Protein AF-A0A7S3KFG8-F1 (afdb_monomer_lite)

Organism: Euplotes crassus (NCBI:txid5936)

Sequence (116 aa):
ATPKATQGKPKKRDTKAEDKNNEESKDQIKEISAAMSNGVMVDHKVPDPGSFEVVSVGGKVLNTHLMLADCIRNNNKFYIIQGLKKGSSFMLWTRWGRVGVDGQTGKTMVSNENAL

Secondary structure (DSSP, 8-state):
-PPPP-PPPP-----------------------PPEETTEEPPTTSSSGGG-EE-EETTEE-EEEEEEEETTTTEEEEEEEEEEEETTEEEEEEEEEETTS--EEEEEEE-GGG--

Radius of gyration: 24.77 Å; chains: 1; bounding box: 70×24×62 Å

Foldseek 3Di:
DDDDDDDDDDDDDDDDDDDDDDPPDPDPPPPLPFDEDPNDTQDPPPVSNNQKYFDDDPNDTQWDKDWDDDVVVRDTKIKIWTWIDHPPWIKIKMAMDHPPDRGDIDMDTDDPVPPD

pLDDT: mean 76.3, std 24.29, range [35.5, 98.38]

InterPro domains:
  IPR008893 WGR domain [PF05406] (64-114)
  IPR008893 WGR domain [PS51977] (51-116)
  IPR036930 WGR domain superfamily [SSF142921] (35-106)
  IPR050800 ADP-ribosyltransferase diphtheria toxin-like [PTHR10459] (8-115)

Structure (mmCIF, N/CA/C/O backbone):
data_AF-A0A7S3KFG8-F1
#
_entry.id   AF-A0A7S3KFG8-F1
#
loop_
_atom_site.group_PDB
_atom_site.id
_atom_site.type_symbol
_atom_site.label_atom_id
_atom_site.label_alt_id
_atom_site.label_comp_id
_atom_site.label_asym_id
_atom_site.label_entity_id
_atom_site.label_seq_id
_atom_site.pdbx_PDB_ins_code
_atom_site.Cartn_x
_atom_site.Cartn_y
_atom_site.Cartn_z
_atom_site.occupancy
_atom_site.B_iso_or_equiv
_atom_site.auth_seq_id
_atom_site.auth_comp_id
_atom_site.auth_asym_id
_atom_site.auth_atom_id
_atom_site.pdbx_PDB_model_num
ATOM 1 N N . ALA A 1 1 ? 44.998 -3.570 -46.312 1.00 42.03 1 ALA A N 1
ATOM 2 C CA . ALA A 1 1 ? 45.700 -4.156 -45.154 1.00 42.03 1 ALA A CA 1
ATOM 3 C C . ALA A 1 1 ? 45.048 -3.636 -43.878 1.00 42.03 1 ALA A C 1
ATOM 5 O O . ALA A 1 1 ? 45.068 -2.440 -43.629 1.00 42.03 1 ALA A O 1
ATOM 6 N N . THR A 1 2 ? 44.379 -4.516 -43.141 1.00 36.78 2 THR A N 1
ATOM 7 C CA . THR A 1 2 ? 43.739 -4.256 -41.842 1.00 36.78 2 THR A CA 1
ATOM 8 C C . THR A 1 2 ? 44.783 -4.185 -40.723 1.00 36.78 2 THR A C 1
ATOM 10 O O . THR A 1 2 ? 45.600 -5.106 -40.638 1.00 36.78 2 THR A O 1
ATOM 13 N N . PRO A 1 3 ? 44.761 -3.184 -39.824 1.00 45.09 3 PRO A N 1
ATOM 14 C CA . PRO A 1 3 ? 45.523 -3.258 -38.588 1.00 45.09 3 PRO A CA 1
ATOM 15 C C . PRO A 1 3 ? 44.800 -4.137 -37.556 1.00 45.09 3 PRO A C 1
ATOM 17 O O . PRO A 1 3 ? 43.595 -4.048 -37.332 1.00 45.09 3 PRO A O 1
ATOM 20 N N . LYS A 1 4 ? 45.591 -5.046 -36.993 1.00 38.84 4 LYS A N 1
ATOM 21 C CA . LYS A 1 4 ? 45.245 -6.184 -36.142 1.00 38.84 4 LYS A CA 1
ATOM 22 C C . LYS A 1 4 ? 44.978 -5.715 -34.705 1.00 38.84 4 LYS A C 1
ATOM 24 O O . LYS A 1 4 ? 45.760 -4.945 -34.156 1.00 38.84 4 LYS A O 1
ATOM 29 N N . ALA A 1 5 ? 43.897 -6.209 -34.107 1.00 39.41 5 ALA A N 1
ATOM 30 C CA . ALA A 1 5 ? 43.569 -6.029 -32.697 1.00 39.41 5 ALA A CA 1
ATOM 31 C C . ALA A 1 5 ? 44.606 -6.723 -31.796 1.00 39.41 5 ALA A C 1
ATOM 33 O O . ALA A 1 5 ? 44.884 -7.911 -31.971 1.00 39.41 5 ALA A O 1
ATOM 34 N N . THR A 1 6 ? 45.141 -6.000 -30.811 1.00 38.03 6 THR A N 1
ATOM 35 C CA . THR A 1 6 ? 46.024 -6.560 -29.778 1.00 38.03 6 THR A CA 1
ATOM 36 C C . THR A 1 6 ? 45.222 -6.752 -28.495 1.00 38.03 6 THR A C 1
ATOM 38 O O . THR A 1 6 ? 44.749 -5.794 -27.887 1.00 38.03 6 THR A O 1
ATOM 41 N N . GLN A 1 7 ? 45.041 -8.013 -28.109 1.00 37.56 7 GLN A N 1
ATOM 42 C CA . GLN A 1 7 ? 44.329 -8.448 -26.910 1.00 37.56 7 GLN A CA 1
ATOM 43 C C . GLN A 1 7 ? 45.162 -8.147 -25.653 1.00 37.56 7 GLN A C 1
ATOM 45 O O . GLN A 1 7 ? 46.277 -8.647 -25.498 1.00 37.56 7 GLN A O 1
ATOM 50 N N . GLY A 1 8 ? 44.619 -7.333 -24.745 1.00 35.50 8 GLY A N 1
ATOM 51 C CA . GLY A 1 8 ? 45.195 -7.073 -23.426 1.00 35.50 8 GLY A CA 1
ATOM 52 C C . GLY A 1 8 ? 44.920 -8.225 -22.455 1.00 35.50 8 GLY A C 1
ATOM 53 O O . GLY A 1 8 ? 43.772 -8.567 -22.187 1.00 35.50 8 GLY A O 1
ATOM 54 N N . LYS A 1 9 ? 45.990 -8.824 -21.929 1.00 37.72 9 LYS A N 1
ATOM 55 C CA . LYS A 1 9 ? 45.996 -9.915 -20.939 1.00 37.72 9 LYS A CA 1
ATOM 56 C C . LYS A 1 9 ? 45.625 -9.372 -19.539 1.00 37.72 9 LYS A C 1
ATOM 58 O O . LYS A 1 9 ? 46.179 -8.341 -19.151 1.00 37.72 9 LYS A O 1
ATOM 63 N N . PRO A 1 10 ? 44.751 -10.028 -18.749 1.00 37.78 10 PRO A N 1
ATOM 64 C CA . PRO A 1 10 ? 44.342 -9.520 -17.439 1.00 37.78 10 PRO A CA 1
ATOM 65 C C . PRO A 1 10 ? 45.459 -9.711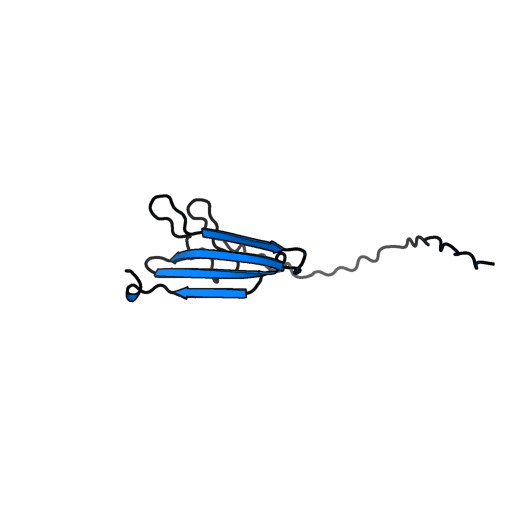 -16.403 1.00 37.78 10 PRO A C 1
ATOM 67 O O . PRO A 1 10 ? 45.980 -10.811 -16.215 1.00 37.78 10 PRO A O 1
ATOM 70 N N . LYS A 1 11 ? 45.840 -8.621 -15.727 1.00 41.09 11 LYS A N 1
ATOM 71 C CA . LYS A 1 11 ? 46.894 -8.597 -14.703 1.00 41.09 11 LYS A CA 1
ATOM 72 C C . LYS A 1 11 ? 46.261 -8.782 -13.320 1.00 41.09 11 LYS A C 1
ATOM 74 O O . LYS A 1 11 ? 45.712 -7.840 -12.752 1.00 41.09 11 LYS A O 1
ATOM 79 N N . LYS A 1 12 ? 46.335 -10.011 -12.805 1.00 38.59 12 LYS A N 1
ATOM 80 C CA . LYS A 1 12 ? 45.990 -10.391 -11.427 1.00 38.59 12 LYS A CA 1
ATOM 81 C C . LYS A 1 12 ? 46.920 -9.641 -10.460 1.00 38.59 12 LYS A C 1
ATOM 83 O O . LYS A 1 12 ? 48.137 -9.690 -10.635 1.00 38.59 12 LYS A O 1
ATOM 88 N N . ARG A 1 13 ? 46.362 -8.913 -9.491 1.00 38.94 13 ARG A N 1
ATOM 89 C CA . ARG A 1 13 ? 47.102 -8.311 -8.372 1.00 38.94 13 ARG A CA 1
ATOM 90 C C . ARG A 1 13 ? 46.503 -8.827 -7.071 1.00 38.94 13 ARG A C 1
ATOM 92 O O . ARG A 1 13 ? 45.426 -8.397 -6.678 1.00 38.94 13 ARG A O 1
ATOM 99 N N . ASP A 1 14 ? 47.227 -9.750 -6.454 1.00 41.72 14 ASP A N 1
ATOM 100 C CA . ASP A 1 14 ? 47.105 -10.097 -5.045 1.00 41.72 14 ASP A CA 1
ATOM 101 C C . ASP A 1 14 ? 47.965 -9.104 -4.250 1.00 41.72 14 ASP A C 1
ATOM 103 O O . ASP A 1 14 ? 49.144 -8.971 -4.564 1.00 41.72 14 ASP A O 1
ATOM 107 N N . THR A 1 15 ? 47.402 -8.432 -3.241 1.00 36.38 15 THR A N 1
ATOM 108 C CA . THR A 1 15 ? 48.078 -8.210 -1.945 1.00 36.38 15 THR A CA 1
ATOM 109 C C . THR A 1 15 ? 47.122 -7.641 -0.899 1.00 36.38 15 THR A C 1
ATOM 111 O O . THR A 1 15 ? 46.681 -6.503 -1.002 1.00 36.38 15 THR A O 1
ATOM 114 N N . LYS A 1 16 ? 46.916 -8.483 0.118 1.00 35.91 16 LYS A N 1
ATOM 115 C CA . LYS A 1 16 ? 47.101 -8.251 1.557 1.00 35.91 16 LYS A CA 1
ATOM 116 C C . LYS A 1 16 ? 46.214 -7.224 2.279 1.00 35.91 16 LYS A C 1
ATOM 118 O O . LYS A 1 16 ? 46.292 -6.022 2.071 1.00 35.91 16 LYS A O 1
ATOM 123 N N . ALA A 1 17 ? 45.461 -7.803 3.212 1.00 38.56 17 ALA A N 1
ATOM 124 C CA . ALA A 1 17 ? 44.686 -7.207 4.283 1.00 38.56 17 ALA A CA 1
ATOM 125 C C . ALA A 1 17 ? 45.445 -6.157 5.111 1.00 38.56 17 ALA A C 1
ATOM 127 O O . ALA A 1 17 ? 46.575 -6.393 5.542 1.00 38.56 17 ALA A O 1
ATOM 128 N N . GLU A 1 18 ? 44.739 -5.071 5.419 1.00 37.34 18 GLU A N 1
ATOM 129 C CA . GLU A 1 18 ? 44.893 -4.301 6.649 1.00 37.34 18 GLU A CA 1
ATOM 130 C C . GLU A 1 18 ? 43.529 -4.288 7.344 1.00 37.34 18 GLU A C 1
ATOM 132 O O . GLU A 1 18 ? 42.592 -3.632 6.892 1.00 37.34 18 GLU A O 1
ATOM 137 N N . ASP A 1 19 ? 43.429 -5.070 8.417 1.00 37.41 19 ASP A N 1
ATOM 138 C CA . ASP A 1 19 ? 42.312 -5.067 9.356 1.00 37.41 19 ASP A CA 1
ATOM 139 C C . ASP A 1 19 ? 42.480 -3.837 10.257 1.00 37.41 19 ASP A C 1
ATOM 141 O O . ASP A 1 19 ? 43.374 -3.782 11.106 1.00 37.41 19 ASP A O 1
ATOM 145 N N . LYS A 1 20 ? 41.663 -2.808 10.030 1.00 40.56 20 LYS A N 1
ATOM 146 C CA . LYS A 1 20 ? 41.510 -1.692 10.964 1.00 40.56 20 LYS A CA 1
ATOM 147 C C . LYS A 1 20 ? 40.112 -1.767 11.543 1.00 40.56 20 LYS A C 1
ATOM 149 O O . LYS A 1 20 ? 39.137 -1.508 10.844 1.00 40.56 20 LYS A O 1
ATOM 154 N N . ASN A 1 21 ? 40.076 -2.125 12.826 1.00 39.47 21 ASN A N 1
ATOM 155 C CA . ASN A 1 21 ? 38.957 -1.960 13.745 1.00 39.47 21 ASN A CA 1
ATOM 156 C C . ASN A 1 21 ? 38.181 -0.682 13.420 1.00 39.47 21 ASN A C 1
ATOM 158 O O . ASN A 1 21 ? 38.653 0.423 13.691 1.00 39.47 21 ASN A O 1
ATOM 162 N N . ASN A 1 22 ? 36.988 -0.858 12.869 1.00 35.88 22 ASN A N 1
ATOM 163 C CA . ASN A 1 22 ? 35.951 0.150 12.894 1.00 35.88 22 ASN A CA 1
ATOM 164 C C . ASN A 1 22 ? 34.817 -0.449 13.724 1.00 35.88 22 ASN A C 1
ATOM 166 O O . ASN A 1 22 ? 34.011 -1.238 13.232 1.00 35.88 22 ASN A O 1
ATOM 170 N N . GLU A 1 23 ? 34.834 -0.148 15.024 1.00 46.44 23 GLU A N 1
ATOM 171 C CA . GLU A 1 23 ? 33.674 -0.306 15.897 1.00 46.44 23 GLU A CA 1
ATOM 172 C C . GLU A 1 23 ? 32.604 0.691 15.434 1.00 46.44 23 GLU A C 1
ATOM 174 O O . GLU A 1 23 ? 32.385 1.742 16.030 1.00 46.44 23 GLU A O 1
ATOM 179 N N . GLU A 1 24 ? 31.946 0.369 14.324 1.00 44.22 24 GLU A N 1
ATOM 180 C CA . GLU A 1 24 ? 30.711 1.021 13.923 1.00 44.22 24 GLU A CA 1
ATOM 181 C C . GLU A 1 24 ? 29.589 0.427 14.768 1.00 44.22 24 GLU A C 1
ATOM 183 O O . GLU A 1 24 ? 29.136 -0.704 14.576 1.00 44.22 24 GLU A O 1
ATOM 188 N N . SER A 1 25 ? 29.229 1.205 15.789 1.00 46.72 25 SER A N 1
ATOM 189 C CA . SER A 1 25 ? 27.893 1.367 16.350 1.00 46.72 25 SER A CA 1
ATOM 190 C C . SER A 1 25 ? 26.873 0.442 15.698 1.00 46.72 25 SER A C 1
ATOM 192 O O . SER A 1 25 ? 26.393 0.715 14.600 1.00 46.72 25 SER A O 1
ATOM 194 N N . LYS A 1 26 ? 26.538 -0.658 16.383 1.00 41.88 26 LYS A N 1
ATOM 195 C CA . LYS A 1 26 ? 25.376 -1.484 16.051 1.00 41.88 26 LYS A CA 1
ATOM 196 C C . LYS A 1 26 ? 24.141 -0.600 16.148 1.00 41.88 26 LYS A C 1
ATOM 198 O O . LYS A 1 26 ? 23.534 -0.481 17.214 1.00 41.88 26 LYS A O 1
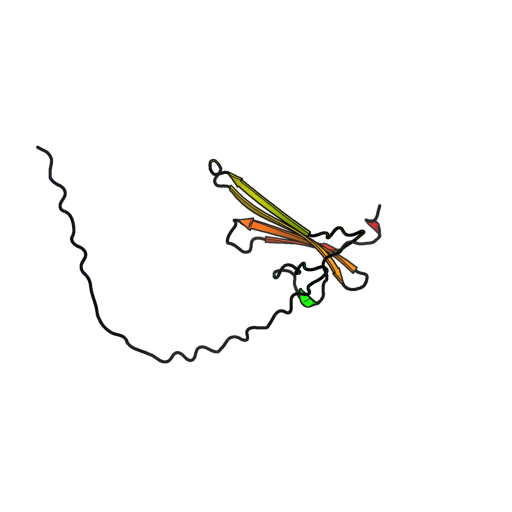ATOM 203 N N . ASP A 1 27 ? 23.823 0.042 15.032 1.00 46.16 27 ASP A N 1
ATOM 204 C CA . ASP A 1 27 ? 22.575 0.731 14.814 1.00 46.16 27 ASP A CA 1
ATOM 205 C C . ASP A 1 27 ? 21.470 -0.226 15.220 1.00 46.16 27 ASP A C 1
ATOM 207 O O . ASP A 1 27 ? 21.385 -1.377 14.782 1.00 46.16 27 ASP A O 1
ATOM 211 N N . GLN A 1 28 ? 20.687 0.257 16.172 1.00 46.50 28 GLN A N 1
ATOM 212 C CA . GLN A 1 28 ? 19.573 -0.435 16.771 1.00 46.50 28 GLN A CA 1
ATOM 213 C C . GLN A 1 28 ? 18.661 -0.892 15.634 1.00 46.50 28 GLN A C 1
ATOM 215 O O . GLN A 1 28 ? 17.931 -0.080 15.060 1.00 46.50 28 GLN A O 1
ATOM 220 N N . ILE A 1 29 ? 18.696 -2.186 15.308 1.00 50.38 29 ILE A N 1
ATOM 221 C CA . ILE A 1 29 ? 17.645 -2.828 14.527 1.00 50.38 29 ILE A CA 1
ATOM 222 C C . ILE A 1 29 ? 16.401 -2.708 15.403 1.00 50.38 29 ILE A C 1
ATOM 224 O O . ILE A 1 29 ? 16.134 -3.552 16.254 1.00 50.38 29 ILE A O 1
ATOM 228 N N . LYS A 1 30 ? 15.682 -1.589 15.272 1.00 45.62 30 LYS A N 1
ATOM 229 C CA . LYS A 1 30 ? 14.337 -1.463 15.808 1.00 45.62 30 LYS A CA 1
ATOM 230 C C . LYS A 1 30 ? 13.541 -2.492 15.042 1.00 45.62 30 LYS A C 1
ATOM 232 O O . LYS A 1 30 ? 13.280 -2.325 13.854 1.00 45.62 30 LYS A O 1
ATOM 237 N N . GLU A 1 31 ? 13.245 -3.584 15.723 1.00 47.56 31 GLU A N 1
ATOM 238 C CA . GLU A 1 31 ? 12.306 -4.589 15.278 1.00 47.56 31 GLU A CA 1
ATOM 239 C C . GLU A 1 31 ? 10.962 -3.867 15.132 1.00 47.56 31 GLU A C 1
ATOM 241 O O . GLU A 1 31 ? 10.221 -3.663 16.092 1.00 47.56 31 GLU A O 1
ATOM 246 N N . ILE A 1 32 ? 10.710 -3.323 13.939 1.00 49.59 32 ILE A N 1
ATOM 247 C CA . ILE A 1 32 ? 9.425 -2.733 13.601 1.00 49.59 32 ILE A CA 1
ATOM 248 C C . ILE A 1 32 ? 8.492 -3.933 13.522 1.00 49.59 32 ILE A C 1
ATOM 250 O O . ILE A 1 32 ? 8.466 -4.638 12.513 1.00 49.59 32 ILE A O 1
ATOM 254 N N . SER A 1 33 ? 7.786 -4.211 14.615 1.00 48.91 33 SER A N 1
ATOM 255 C CA . SER A 1 33 ? 6.759 -5.239 14.665 1.00 48.91 33 SER A CA 1
ATOM 256 C C . SER A 1 33 ? 5.645 -4.827 13.708 1.00 48.91 33 SER A C 1
ATOM 258 O O . SER A 1 33 ? 4.746 -4.060 14.037 1.00 48.91 33 SER A O 1
ATOM 260 N N . ALA A 1 34 ? 5.741 -5.275 12.458 1.00 57.38 34 ALA A N 1
ATOM 261 C CA . ALA A 1 34 ? 4.660 -5.113 11.509 1.00 57.38 34 ALA A CA 1
ATOM 262 C C . ALA A 1 34 ? 3.482 -5.945 12.016 1.00 57.38 34 ALA A C 1
ATOM 264 O O . ALA A 1 34 ? 3.606 -7.149 12.252 1.00 57.38 34 ALA A O 1
ATOM 265 N N . ALA A 1 35 ? 2.339 -5.299 12.201 1.00 62.84 35 ALA A N 1
ATOM 266 C CA . ALA A 1 35 ? 1.128 -6.004 12.558 1.00 62.84 35 ALA A CA 1
ATOM 267 C C . ALA A 1 35 ? 0.718 -6.918 11.394 1.00 62.84 35 ALA A C 1
ATOM 269 O O . ALA A 1 35 ? 0.626 -6.492 10.237 1.00 62.84 35 ALA A O 1
ATOM 270 N N . MET A 1 36 ? 0.500 -8.194 11.711 1.00 62.00 36 MET A N 1
ATOM 271 C CA . MET A 1 36 ? -0.090 -9.160 10.793 1.00 62.00 36 MET A CA 1
ATOM 272 C C . MET A 1 36 ? -1.561 -9.338 11.131 1.00 62.00 36 MET A C 1
ATOM 274 O O . MET A 1 36 ? -1.906 -9.723 12.245 1.00 62.00 36 MET A O 1
ATOM 278 N N . SER A 1 37 ? -2.422 -9.113 10.145 1.00 69.94 37 SER A N 1
ATOM 279 C CA . SER A 1 37 ? -3.840 -9.457 10.223 1.00 69.94 37 SER A CA 1
ATOM 280 C C . SER A 1 37 ? -4.183 -10.363 9.053 1.00 69.94 37 SER A C 1
ATOM 282 O O . SER A 1 37 ? -3.818 -10.077 7.914 1.00 69.94 37 SER A O 1
ATOM 284 N N . ASN A 1 38 ? -4.849 -11.487 9.329 1.00 71.31 38 ASN A N 1
ATOM 285 C CA . ASN A 1 38 ? -5.246 -12.472 8.314 1.00 71.31 38 ASN A CA 1
ATOM 286 C C . ASN A 1 38 ? -4.086 -12.943 7.405 1.00 71.31 38 ASN A C 1
ATOM 288 O O . ASN A 1 38 ? -4.282 -13.185 6.217 1.00 71.31 38 ASN A O 1
ATOM 292 N N . GLY A 1 39 ? -2.867 -13.040 7.952 1.00 82.50 39 GLY A N 1
ATOM 293 C CA . GLY A 1 39 ? -1.666 -13.439 7.205 1.00 82.50 39 GLY A CA 1
ATOM 294 C C . GLY A 1 39 ? -1.088 -12.359 6.281 1.00 82.50 39 GLY A C 1
ATOM 295 O O . GLY A 1 39 ? -0.177 -12.649 5.510 1.00 82.50 39 GLY A O 1
ATOM 296 N N . VAL A 1 40 ? -1.593 -11.123 6.349 1.00 90.31 40 VAL A N 1
ATOM 297 C CA . VAL A 1 40 ? -1.101 -9.983 5.568 1.00 90.31 40 VAL A CA 1
ATOM 298 C C . VAL A 1 40 ? -0.438 -8.966 6.492 1.00 90.31 40 VAL A C 1
ATOM 300 O O . VAL A 1 40 ? -1.018 -8.537 7.491 1.00 90.31 40 VAL A O 1
ATOM 303 N N . MET A 1 41 ? 0.787 -8.578 6.141 1.00 92.81 41 MET A N 1
ATOM 304 C CA . MET A 1 41 ? 1.547 -7.535 6.827 1.00 92.81 41 MET A CA 1
ATOM 305 C C . MET A 1 41 ? 1.148 -6.139 6.341 1.00 92.81 41 MET A C 1
ATOM 307 O O . MET A 1 41 ? 0.931 -5.913 5.145 1.00 92.81 41 MET A O 1
ATOM 311 N N . VAL A 1 42 ? 1.120 -5.186 7.270 1.00 95.62 42 VAL A N 1
ATOM 312 C CA . VAL A 1 42 ? 1.080 -3.756 6.942 1.00 95.62 42 VAL A CA 1
ATOM 313 C C . VAL A 1 42 ? 2.373 -3.360 6.218 1.00 95.62 42 VAL A C 1
ATOM 315 O O . VAL A 1 42 ? 3.461 -3.811 6.578 1.00 95.62 42 VAL A O 1
ATOM 318 N N . ASP A 1 43 ? 2.264 -2.530 5.179 1.00 96.19 43 ASP A N 1
ATOM 319 C CA . ASP A 1 43 ? 3.418 -2.039 4.428 1.00 96.19 43 ASP A CA 1
ATOM 320 C C . ASP A 1 43 ? 4.394 -1.291 5.351 1.00 96.19 43 ASP A C 1
ATOM 322 O O . ASP A 1 43 ? 4.023 -0.381 6.089 1.00 96.19 43 ASP A O 1
ATOM 326 N N . HIS A 1 44 ? 5.671 -1.666 5.292 1.00 95.31 44 HIS A N 1
ATOM 327 C CA . HIS A 1 44 ? 6.713 -1.153 6.184 1.00 95.31 44 HIS A CA 1
ATOM 328 C C . HIS A 1 44 ? 6.979 0.360 6.064 1.00 95.31 44 HIS A C 1
ATOM 330 O O . HIS A 1 44 ? 7.652 0.924 6.925 1.00 95.31 44 HIS A O 1
ATOM 336 N N . LYS A 1 45 ? 6.498 1.031 5.005 1.00 96.75 45 LYS A N 1
ATOM 337 C CA . LYS A 1 45 ? 6.587 2.494 4.863 1.00 96.75 45 LYS A CA 1
ATOM 338 C C . LYS A 1 45 ? 5.425 3.231 5.526 1.00 96.75 45 LYS A C 1
ATOM 340 O O . LYS A 1 45 ? 5.450 4.462 5.572 1.00 96.75 45 LYS A O 1
ATOM 345 N N . VAL A 1 46 ? 4.424 2.517 6.040 1.00 95.75 46 VAL A N 1
ATOM 346 C CA . VAL A 1 46 ? 3.381 3.104 6.884 1.00 95.75 46 VAL A CA 1
ATOM 347 C C . VAL A 1 46 ? 4.031 3.578 8.188 1.00 95.75 46 VAL A C 1
ATOM 349 O O . VAL A 1 46 ? 4.753 2.807 8.817 1.00 95.75 46 VAL A O 1
ATOM 352 N N . PRO A 1 47 ? 3.805 4.829 8.624 1.00 94.50 47 PRO A N 1
ATOM 353 C CA . PRO A 1 47 ? 4.283 5.285 9.923 1.00 94.50 47 PRO A CA 1
ATOM 354 C C . PRO A 1 47 ? 3.638 4.480 11.052 1.00 94.50 47 PRO A C 1
ATOM 356 O O . PRO A 1 47 ? 2.414 4.373 11.092 1.00 94.50 47 PRO A O 1
ATOM 359 N N . ASP A 1 48 ? 4.456 3.970 11.975 1.00 93.06 48 ASP A N 1
ATOM 360 C CA . ASP A 1 48 ? 3.998 3.133 13.094 1.00 93.06 48 ASP A CA 1
ATOM 361 C C . ASP A 1 48 ? 3.117 1.945 12.628 1.00 93.06 48 ASP A C 1
ATOM 363 O O . ASP A 1 48 ? 1.945 1.834 13.011 1.00 93.06 48 ASP A O 1
ATOM 367 N N . PRO A 1 49 ? 3.653 1.059 11.759 1.00 92.94 49 PRO A N 1
ATOM 368 C CA . PRO A 1 49 ? 2.864 0.031 11.075 1.00 92.94 49 PRO A CA 1
ATOM 369 C C . PRO A 1 49 ? 2.319 -1.037 12.033 1.00 92.94 49 PRO A C 1
ATOM 371 O O . PRO A 1 49 ? 1.328 -1.688 11.716 1.00 92.94 49 PRO A O 1
ATOM 374 N N . GLY A 1 50 ? 2.926 -1.196 13.214 1.00 92.44 50 GLY A N 1
ATOM 375 C CA . GLY A 1 50 ? 2.451 -2.095 14.270 1.00 92.44 50 GLY A CA 1
ATOM 376 C C . GLY A 1 50 ? 1.142 -1.653 14.925 1.00 92.44 50 GLY A C 1
ATOM 377 O O . GLY A 1 50 ? 0.491 -2.451 15.591 1.00 92.44 50 GLY A O 1
ATOM 378 N N . SER A 1 51 ? 0.727 -0.399 14.722 1.00 93.19 51 SER A N 1
ATOM 379 C CA . SER A 1 51 ? -0.523 0.132 15.272 1.00 93.19 51 SER A CA 1
ATOM 380 C C . SER A 1 51 ?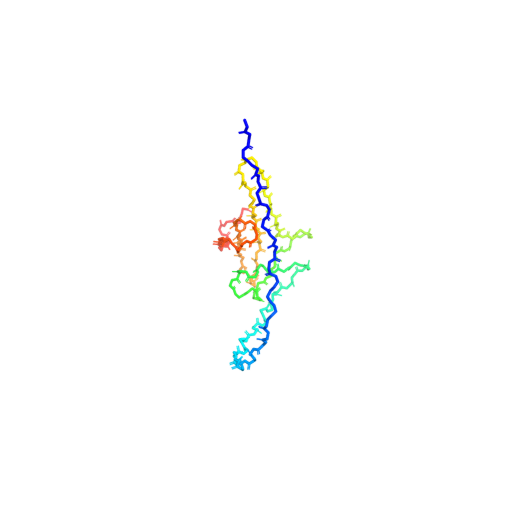 -1.737 -0.017 14.350 1.00 93.19 51 SER A C 1
ATOM 382 O O . SER A 1 51 ? -2.834 0.413 14.715 1.00 93.19 51 SER A O 1
ATOM 384 N N . PHE A 1 52 ? -1.547 -0.595 13.163 1.00 94.31 52 PHE A N 1
ATOM 385 C CA . PHE A 1 52 ? -2.587 -0.783 12.157 1.00 94.31 52 PHE A CA 1
ATOM 386 C C . PHE A 1 52 ? -2.812 -2.257 11.867 1.00 94.31 52 PHE A C 1
ATOM 388 O O . PHE A 1 52 ? -1.947 -3.090 12.066 1.00 94.31 52 PHE A O 1
ATOM 395 N N . GLU A 1 53 ? -3.962 -2.578 11.308 1.00 94.38 53 GLU A N 1
ATOM 396 C CA . GLU A 1 53 ? -4.279 -3.901 10.789 1.00 94.38 53 GLU A CA 1
ATOM 397 C C . GLU A 1 53 ? -4.901 -3.751 9.401 1.00 94.38 53 GLU A C 1
ATOM 399 O O . GLU A 1 53 ? -5.629 -2.791 9.129 1.00 94.38 53 GLU A O 1
ATOM 404 N N . VAL A 1 54 ? -4.599 -4.683 8.495 1.00 94.88 54 VAL A N 1
ATOM 405 C CA . VAL A 1 54 ? -5.201 -4.687 7.158 1.00 94.88 54 VAL A CA 1
ATOM 406 C C . VAL A 1 54 ? -6.673 -5.078 7.274 1.00 94.88 54 VAL A C 1
ATOM 408 O O . VAL A 1 54 ? -7.016 -6.098 7.874 1.00 94.88 54 VAL A O 1
ATOM 411 N N . VAL A 1 55 ? -7.553 -4.266 6.690 1.00 93.69 55 VAL A N 1
ATOM 412 C CA . VAL A 1 55 ? -9.003 -4.470 6.735 1.00 93.69 55 VAL A CA 1
ATOM 413 C C . VAL A 1 55 ? -9.368 -5.769 6.018 1.00 93.69 55 VAL A C 1
ATOM 415 O O . VAL A 1 55 ? -8.945 -6.012 4.888 1.00 93.69 55 VAL A O 1
ATOM 418 N N . SER A 1 56 ? -10.209 -6.577 6.661 1.00 92.00 56 SER A N 1
ATOM 419 C CA . SER A 1 56 ? -10.804 -7.780 6.083 1.00 92.00 56 SER A CA 1
ATOM 420 C C . SER A 1 56 ? -12.308 -7.783 6.333 1.00 92.00 56 SER A C 1
ATOM 422 O O . SER A 1 56 ? -12.747 -7.623 7.472 1.00 92.00 56 SER A O 1
ATOM 424 N N . VAL A 1 57 ? -13.103 -7.934 5.272 1.00 87.62 57 VAL A N 1
ATOM 425 C CA . VAL A 1 57 ? -14.573 -7.960 5.337 1.00 87.62 57 VAL A CA 1
ATOM 426 C C . VAL A 1 57 ? -15.082 -9.129 4.503 1.00 87.62 57 VAL A C 1
ATOM 428 O O . VAL A 1 57 ? -14.763 -9.242 3.321 1.00 87.62 57 VAL A O 1
ATOM 431 N N . GLY A 1 58 ? -15.869 -10.021 5.112 1.00 87.25 58 GLY A N 1
ATOM 432 C CA . GLY A 1 58 ? -16.470 -11.160 4.405 1.00 87.25 58 GLY A CA 1
ATOM 433 C C . GLY A 1 58 ? -15.443 -12.088 3.742 1.00 87.25 58 GLY A C 1
ATOM 434 O O . GLY A 1 58 ? -15.655 -12.535 2.619 1.00 87.25 58 GLY A O 1
ATOM 435 N N . GLY A 1 59 ? -14.295 -12.310 4.393 1.00 85.38 59 GLY A N 1
ATOM 436 C CA . GLY A 1 59 ? -13.197 -13.126 3.859 1.00 85.38 59 GLY A CA 1
ATOM 437 C C . GLY A 1 59 ? -12.361 -12.447 2.768 1.00 85.38 59 GLY A C 1
ATOM 438 O O . GLY A 1 59 ? -11.437 -13.062 2.242 1.00 85.38 59 GLY A O 1
ATOM 439 N N . LYS A 1 60 ? -12.651 -11.185 2.424 1.00 88.44 60 LYS A N 1
ATOM 440 C CA . LYS A 1 60 ? -11.867 -10.394 1.470 1.00 88.44 60 LYS A CA 1
ATOM 441 C C . LYS A 1 60 ? -10.958 -9.430 2.219 1.00 88.44 60 LYS A C 1
ATOM 443 O O . LYS A 1 60 ? -11.440 -8.554 2.933 1.00 88.44 60 LYS A O 1
ATOM 448 N N . VAL A 1 61 ? -9.653 -9.568 2.009 1.00 93.69 61 VAL A N 1
ATOM 449 C CA . VAL A 1 61 ? -8.637 -8.668 2.565 1.00 93.69 61 VAL A CA 1
ATOM 450 C C . VAL A 1 61 ? -8.406 -7.505 1.600 1.00 93.69 61 VAL A C 1
ATOM 452 O O . VAL A 1 61 ? -8.153 -7.724 0.415 1.00 93.69 61 VAL A O 1
ATOM 455 N N . LEU A 1 62 ? -8.477 -6.265 2.089 1.00 93.94 62 LEU A N 1
ATOM 456 C CA . LEU A 1 62 ? -8.228 -5.058 1.296 1.00 93.94 62 LEU A CA 1
ATOM 457 C C . LEU A 1 62 ? -6.722 -4.805 1.173 1.00 93.94 62 LEU A C 1
ATOM 459 O O . LEU A 1 62 ? -6.170 -3.878 1.761 1.00 93.94 62 LEU A O 1
ATOM 463 N N . ASN A 1 63 ? -6.055 -5.650 0.398 1.00 95.31 63 ASN A N 1
ATOM 464 C CA . ASN A 1 63 ? -4.638 -5.542 0.085 1.00 95.31 63 ASN A CA 1
ATOM 465 C C . ASN A 1 63 ? -4.406 -5.985 -1.357 1.00 95.31 63 ASN A C 1
ATOM 467 O O . ASN A 1 63 ? -4.843 -7.065 -1.751 1.00 95.31 63 ASN A O 1
ATOM 471 N N . THR A 1 64 ? -3.704 -5.175 -2.142 1.00 96.00 64 THR A N 1
ATOM 472 C CA . THR A 1 64 ? -3.297 -5.558 -3.494 1.00 96.00 64 THR A CA 1
ATOM 473 C C . THR A 1 64 ? -1.934 -4.986 -3.855 1.00 96.00 64 THR A C 1
ATOM 475 O O . THR A 1 64 ? -1.567 -3.883 -3.444 1.00 96.00 64 THR A O 1
ATOM 478 N N . HIS A 1 65 ? -1.190 -5.757 -4.643 1.00 95.94 65 HIS A N 1
ATOM 479 C CA . HIS A 1 65 ? 0.082 -5.368 -5.230 1.00 95.94 65 HIS A CA 1
ATOM 480 C C . HIS A 1 65 ? -0.043 -5.502 -6.747 1.00 95.94 65 HIS A C 1
ATOM 482 O O . HIS A 1 65 ? -0.214 -6.594 -7.284 1.00 95.94 65 HIS A O 1
ATOM 488 N N . LEU A 1 66 ? 0.014 -4.366 -7.429 1.00 97.12 66 LEU A N 1
ATOM 489 C CA . LEU A 1 66 ? -0.080 -4.236 -8.872 1.00 97.12 66 LEU A CA 1
ATOM 490 C C . LEU A 1 66 ? 1.300 -3.943 -9.458 1.00 97.12 66 LEU A C 1
ATOM 492 O O . LEU A 1 66 ? 2.133 -3.275 -8.844 1.00 97.12 66 LEU A O 1
ATOM 496 N N . MET A 1 67 ? 1.518 -4.413 -10.678 1.00 94.75 67 MET A N 1
ATOM 497 C CA . MET A 1 67 ? 2.783 -4.297 -11.391 1.00 94.75 67 MET A CA 1
ATOM 498 C C . MET A 1 67 ? 2.515 -4.021 -12.867 1.00 94.75 67 MET A C 1
ATOM 500 O O . MET A 1 67 ? 1.626 -4.624 -13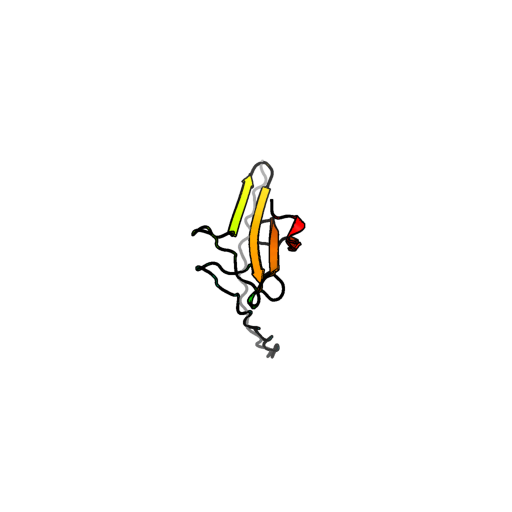.465 1.00 94.75 67 MET A O 1
ATOM 504 N N . LEU A 1 68 ? 3.314 -3.138 -13.461 1.00 94.69 68 LEU A N 1
ATOM 505 C CA . LEU A 1 68 ? 3.324 -2.867 -14.892 1.00 94.69 68 LEU A CA 1
ATOM 506 C C . LEU A 1 68 ? 4.753 -2.980 -15.427 1.00 94.69 68 LEU A C 1
ATOM 508 O O . LEU A 1 68 ? 5.613 -2.162 -15.088 1.00 94.69 68 LEU A O 1
ATOM 512 N N . ALA A 1 69 ? 4.973 -3.958 -16.306 1.00 95.62 69 ALA A N 1
ATOM 513 C CA . ALA A 1 69 ? 6.224 -4.162 -17.025 1.00 95.62 69 ALA A CA 1
ATOM 514 C C . ALA A 1 69 ? 6.003 -4.008 -18.538 1.00 95.62 69 ALA A C 1
ATOM 516 O O . ALA A 1 69 ? 5.179 -4.699 -19.128 1.00 95.62 69 ALA A O 1
ATOM 517 N N . ASP A 1 70 ? 6.743 -3.096 -19.161 1.00 95.81 70 ASP A N 1
ATOM 518 C CA . ASP A 1 70 ? 6.750 -2.848 -20.602 1.00 95.81 70 ASP A CA 1
ATOM 519 C C . ASP A 1 70 ? 8.169 -2.446 -21.019 1.00 95.81 70 ASP A C 1
ATOM 521 O O . ASP A 1 70 ? 8.672 -1.382 -20.644 1.00 95.81 70 ASP A O 1
ATOM 525 N N . CYS A 1 71 ? 8.823 -3.322 -21.783 1.00 94.75 71 CYS A N 1
ATOM 526 C CA . CYS A 1 71 ? 10.213 -3.157 -22.192 1.00 94.75 71 CYS A CA 1
ATOM 527 C C . CYS A 1 71 ? 10.409 -2.056 -23.241 1.00 94.75 71 CYS A C 1
ATOM 529 O O . CYS A 1 71 ? 11.435 -1.381 -23.208 1.00 94.75 71 CYS A O 1
ATOM 531 N N . ILE A 1 72 ? 9.429 -1.821 -24.122 1.00 97.06 72 ILE A N 1
ATOM 532 C CA . ILE A 1 72 ? 9.525 -0.821 -25.196 1.00 97.06 72 ILE A CA 1
ATOM 533 C C . ILE A 1 72 ? 9.566 0.579 -24.586 1.00 97.06 72 ILE A C 1
ATOM 535 O O . ILE A 1 72 ? 10.373 1.418 -24.976 1.00 97.06 72 ILE A O 1
ATOM 539 N N . ARG A 1 73 ? 8.714 0.825 -23.585 1.00 95.56 73 ARG A N 1
ATOM 540 C CA . ARG A 1 73 ? 8.644 2.118 -22.885 1.00 95.56 73 ARG A CA 1
ATOM 541 C C . ARG A 1 73 ? 9.547 2.196 -21.650 1.00 95.56 73 ARG A C 1
ATOM 543 O O . ARG A 1 73 ? 9.475 3.183 -20.919 1.00 95.56 73 ARG A O 1
ATOM 550 N N . ASN A 1 74 ? 10.365 1.169 -21.394 1.00 92.00 74 ASN A N 1
ATOM 551 C CA . ASN A 1 74 ? 11.178 1.023 -20.180 1.00 92.00 74 ASN A CA 1
ATOM 552 C C . ASN A 1 74 ? 10.372 1.295 -18.890 1.00 92.00 74 ASN A C 1
ATOM 554 O O . ASN A 1 74 ? 10.814 1.979 -17.956 1.00 92.00 74 ASN A O 1
ATOM 558 N N . ASN A 1 75 ? 9.138 0.794 -18.862 1.00 94.06 75 ASN A N 1
ATOM 559 C CA . ASN A 1 75 ? 8.290 0.853 -17.688 1.00 94.06 75 ASN A CA 1
ATOM 560 C C . ASN A 1 75 ? 8.477 -0.428 -16.893 1.00 94.06 75 ASN A C 1
ATOM 562 O O . ASN A 1 75 ? 8.253 -1.529 -17.380 1.00 94.06 75 ASN A O 1
ATOM 566 N N . ASN A 1 76 ? 8.859 -0.252 -15.642 1.00 96.31 76 ASN A N 1
ATOM 567 C CA . ASN A 1 76 ? 8.876 -1.304 -14.649 1.00 96.31 76 ASN A CA 1
ATOM 568 C C . ASN A 1 76 ? 8.432 -0.656 -13.338 1.00 96.31 76 ASN A C 1
ATOM 570 O O . ASN A 1 76 ? 9.240 -0.040 -12.635 1.00 96.31 76 ASN A O 1
ATOM 574 N N . LYS A 1 77 ? 7.119 -0.637 -13.107 1.00 96.88 77 LYS A N 1
ATOM 575 C CA . LYS A 1 77 ? 6.490 0.144 -12.040 1.00 96.88 77 LYS A CA 1
ATOM 576 C C . LYS A 1 77 ? 5.603 -0.738 -11.179 1.00 96.88 77 LYS A C 1
ATOM 578 O O . LYS A 1 77 ? 4.885 -1.574 -11.714 1.00 96.88 77 LYS A O 1
ATOM 583 N N . PHE A 1 78 ? 5.597 -0.481 -9.878 1.00 97.88 78 PHE A N 1
ATOM 584 C CA . PHE A 1 78 ? 4.679 -1.119 -8.940 1.00 97.88 78 PHE A CA 1
ATOM 585 C C . PHE A 1 78 ? 3.661 -0.121 -8.387 1.00 97.88 78 PHE A C 1
ATOM 587 O O . PHE A 1 78 ? 3.886 1.095 -8.403 1.00 97.88 78 PHE A O 1
ATOM 594 N N . TYR A 1 79 ? 2.567 -0.660 -7.859 1.00 97.88 79 TYR A N 1
ATOM 595 C CA . TYR A 1 79 ? 1.574 0.066 -7.081 1.00 97.88 79 TYR A CA 1
ATOM 596 C C . TYR A 1 79 ? 1.008 -0.851 -5.988 1.00 97.88 79 TYR A C 1
ATOM 598 O O . TYR A 1 79 ? 0.451 -1.902 -6.280 1.00 97.88 79 TYR A O 1
ATOM 606 N N . ILE A 1 80 ? 1.147 -0.467 -4.727 1.00 97.69 80 ILE A N 1
ATOM 607 C CA . ILE A 1 80 ? 0.613 -1.161 -3.552 1.00 97.69 80 ILE A CA 1
ATOM 608 C C . ILE A 1 80 ? -0.571 -0.356 -3.034 1.00 97.69 80 ILE A C 1
ATOM 610 O O . ILE A 1 80 ? -0.486 0.869 -2.946 1.00 97.69 80 ILE A O 1
ATOM 614 N N . ILE A 1 81 ? -1.656 -1.043 -2.682 1.00 97.81 81 ILE A N 1
ATOM 615 C CA . ILE A 1 81 ? -2.860 -0.449 -2.092 1.00 97.81 81 ILE A CA 1
ATOM 616 C C . ILE A 1 81 ? -3.269 -1.292 -0.892 1.00 97.81 81 ILE A C 1
ATOM 618 O O . ILE A 1 81 ? -3.462 -2.501 -1.029 1.00 97.81 81 ILE A O 1
ATOM 622 N N . GLN A 1 82 ? -3.426 -0.658 0.269 1.00 97.12 82 GLN A N 1
ATOM 623 C CA . GLN A 1 82 ? -3.898 -1.305 1.491 1.00 97.12 82 GLN A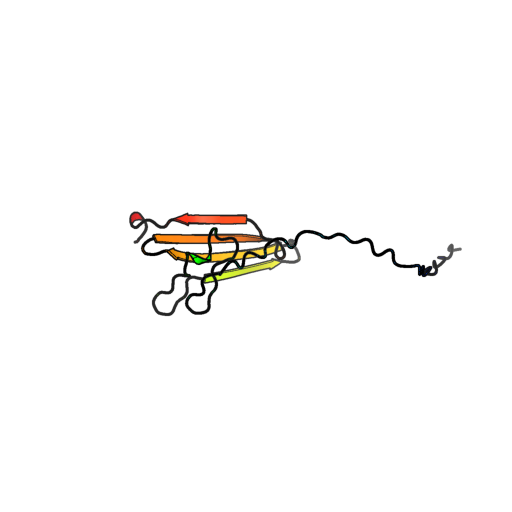 CA 1
ATOM 624 C C . GLN A 1 82 ? -5.010 -0.483 2.140 1.00 97.12 82 GLN A C 1
ATOM 626 O O . GLN A 1 82 ? -4.866 0.720 2.347 1.00 97.12 82 GLN A O 1
ATOM 631 N N . GLY A 1 83 ? -6.110 -1.140 2.495 1.00 96.19 83 GLY A N 1
ATOM 632 C CA . GLY A 1 83 ? -7.069 -0.613 3.458 1.00 96.19 83 GLY A CA 1
ATOM 633 C C . GLY A 1 83 ? -6.585 -0.951 4.860 1.00 96.19 83 GLY A C 1
ATOM 634 O O . GLY A 1 83 ? -6.441 -2.126 5.189 1.00 96.19 83 GLY A O 1
ATOM 635 N N . LEU A 1 84 ? -6.324 0.063 5.678 1.00 95.69 84 LEU A N 1
ATOM 636 C CA . LEU A 1 84 ? -5.795 -0.076 7.031 1.00 95.69 84 LEU A CA 1
ATOM 637 C C . LEU A 1 84 ? -6.815 0.409 8.059 1.00 95.69 84 LEU A C 1
ATOM 639 O O . LEU A 1 84 ? -7.559 1.361 7.818 1.00 95.69 84 LEU A O 1
ATOM 643 N N . LYS A 1 85 ? -6.828 -0.233 9.223 1.00 93.06 85 LYS A N 1
ATOM 644 C CA . LYS A 1 85 ? -7.675 0.106 10.367 1.00 93.06 85 LYS A CA 1
ATOM 645 C C . LYS A 1 85 ? -6.825 0.257 11.623 1.00 93.06 85 LYS A C 1
ATOM 647 O O . LYS A 1 85 ? -5.869 -0.485 11.814 1.00 93.06 85 LYS A O 1
ATOM 652 N N . LYS A 1 86 ? -7.195 1.208 12.477 1.00 92.62 86 LYS A N 1
ATOM 653 C CA . LYS A 1 86 ? -6.656 1.399 13.829 1.00 92.62 86 LYS A CA 1
ATOM 654 C C . LYS A 1 86 ? -7.812 1.722 14.768 1.00 92.62 86 LYS A C 1
ATOM 656 O O . LYS A 1 86 ? -8.346 2.831 14.740 1.00 92.62 86 LYS A O 1
ATOM 661 N N . GLY A 1 87 ? -8.237 0.745 15.570 1.00 89.88 87 GLY A N 1
ATOM 662 C CA . GLY A 1 87 ? -9.441 0.885 16.397 1.00 89.88 87 GLY A CA 1
ATOM 663 C C . GLY A 1 87 ? -10.679 1.135 15.529 1.00 89.88 87 GLY A C 1
ATOM 664 O O . GLY A 1 87 ? -11.024 0.294 14.710 1.00 89.88 87 GLY A O 1
ATOM 665 N N . SER A 1 88 ? -11.329 2.290 15.671 1.00 88.94 88 SER A N 1
ATOM 666 C CA . SER A 1 88 ? -12.500 2.673 14.855 1.00 88.94 88 SER A CA 1
ATOM 667 C C . SER A 1 88 ? -12.157 3.526 13.628 1.00 88.94 88 SER A C 1
ATOM 669 O O . SER A 1 88 ? -13.054 3.898 12.876 1.00 88.94 88 SER A O 1
ATOM 671 N N . SER A 1 89 ? -10.879 3.852 13.425 1.00 90.94 89 SER A N 1
ATOM 672 C CA . SER A 1 89 ? -10.424 4.709 12.330 1.00 90.94 89 SER A CA 1
ATOM 673 C C . SER A 1 89 ? -9.929 3.882 11.152 1.00 90.94 89 SER A C 1
ATOM 675 O O . SER A 1 89 ? -9.241 2.876 11.340 1.00 90.94 89 SER A O 1
ATOM 677 N N . PHE A 1 90 ? -10.213 4.353 9.940 1.00 93.19 90 PHE A N 1
ATOM 678 C CA . PHE A 1 90 ? -9.797 3.717 8.694 1.00 93.19 90 PHE A CA 1
ATOM 679 C C . PHE A 1 90 ? -8.924 4.656 7.861 1.00 93.19 90 PHE A C 1
ATOM 681 O O . PHE A 1 90 ? -9.084 5.878 7.884 1.00 93.19 90 PHE A O 1
ATOM 688 N N . MET A 1 91 ? -7.989 4.079 7.115 1.00 94.69 91 MET A N 1
ATOM 689 C CA . MET A 1 91 ? -7.067 4.798 6.246 1.00 94.69 91 MET A CA 1
ATOM 690 C C . MET A 1 91 ? -6.818 3.988 4.976 1.00 94.69 91 MET A C 1
ATOM 692 O O . MET A 1 91 ? -6.532 2.795 5.038 1.00 94.69 91 MET A O 1
ATOM 696 N N . LEU A 1 92 ? -6.871 4.647 3.823 1.00 96.44 92 LEU A N 1
ATOM 697 C CA . LEU A 1 92 ? -6.352 4.106 2.576 1.00 96.44 92 LEU A CA 1
ATOM 698 C C . LEU A 1 92 ? -4.864 4.436 2.477 1.00 96.44 92 LEU A C 1
ATOM 700 O O . LEU A 1 92 ? -4.478 5.604 2.547 1.00 96.44 92 LEU A O 1
ATOM 704 N N . TRP A 1 93 ? -4.038 3.413 2.302 1.00 97.75 93 TRP A N 1
ATOM 705 C CA . TRP A 1 93 ? -2.610 3.529 2.048 1.00 97.75 93 TRP A CA 1
ATOM 706 C C . TRP A 1 93 ? -2.293 3.142 0.610 1.00 97.75 93 TRP A C 1
ATOM 708 O O . TRP A 1 93 ? -2.793 2.143 0.093 1.00 97.75 93 TRP A O 1
ATOM 718 N N . THR A 1 94 ? -1.426 3.922 -0.024 1.00 98.25 94 THR A N 1
ATOM 719 C CA . THR A 1 94 ? -0.930 3.671 -1.375 1.00 98.25 94 THR A CA 1
ATOM 720 C C . THR A 1 94 ? 0.577 3.897 -1.435 1.00 98.25 94 THR A C 1
ATOM 722 O O . THR A 1 94 ? 1.101 4.811 -0.796 1.00 98.25 94 THR A O 1
ATOM 725 N N . ARG A 1 95 ? 1.292 3.070 -2.203 1.00 98.31 95 ARG A N 1
ATOM 726 C CA . ARG A 1 95 ? 2.730 3.233 -2.468 1.00 98.31 95 ARG A CA 1
ATOM 727 C C . ARG A 1 95 ? 3.044 2.866 -3.910 1.00 98.31 95 ARG A C 1
ATOM 729 O O . ARG A 1 95 ? 2.608 1.821 -4.373 1.00 98.31 95 ARG A O 1
ATOM 736 N N . TRP A 1 96 ? 3.792 3.693 -4.630 1.00 98.38 96 TRP A N 1
ATOM 737 C CA . TRP A 1 96 ? 4.064 3.480 -6.054 1.00 98.38 96 TRP A CA 1
ATOM 738 C C . TRP A 1 96 ? 5.460 3.934 -6.452 1.00 98.38 96 TRP A C 1
ATOM 740 O O . TRP A 1 96 ? 6.018 4.866 -5.880 1.00 98.38 96 TRP A O 1
ATOM 750 N N . GLY A 1 97 ? 6.036 3.320 -7.480 1.00 97.88 97 GLY A N 1
ATOM 751 C CA . GLY A 1 97 ? 7.376 3.697 -7.919 1.00 97.88 97 GLY A CA 1
ATOM 752 C C . GLY A 1 97 ? 7.965 2.779 -8.974 1.00 97.88 97 GLY A C 1
ATOM 753 O O . GLY A 1 97 ? 7.271 1.945 -9.551 1.00 97.88 97 GLY A O 1
ATOM 754 N N . ARG A 1 98 ? 9.265 2.953 -9.236 1.00 97.06 98 ARG A N 1
ATOM 755 C CA . ARG A 1 98 ? 10.061 1.979 -9.993 1.00 97.06 98 ARG A CA 1
ATOM 756 C C . ARG A 1 98 ? 10.285 0.733 -9.134 1.00 97.06 98 ARG A C 1
ATOM 758 O O . ARG A 1 98 ? 10.492 0.846 -7.932 1.00 97.06 98 ARG A O 1
ATOM 765 N N . VAL A 1 99 ? 10.245 -0.451 -9.734 1.00 95.25 99 VAL A N 1
ATOM 766 C CA . VAL A 1 99 ? 10.556 -1.686 -8.997 1.00 95.25 99 VAL A CA 1
ATOM 767 C C . VAL A 1 99 ? 12.018 -1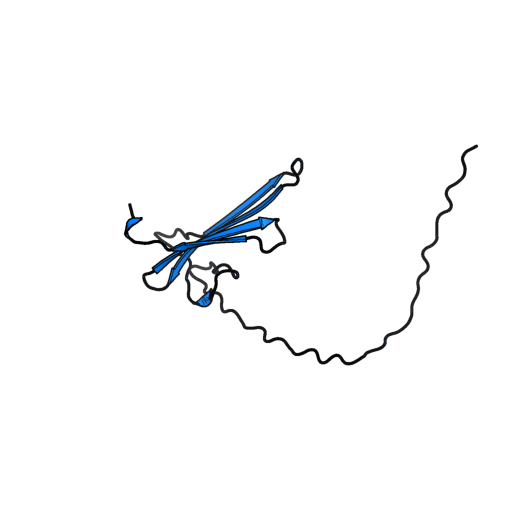.708 -8.571 1.00 95.25 99 VAL A C 1
ATOM 769 O O . VAL A 1 99 ? 12.891 -1.277 -9.320 1.00 95.25 99 VAL A O 1
ATOM 772 N N . GLY A 1 100 ? 12.267 -2.200 -7.356 1.00 94.25 100 GLY A N 1
ATOM 773 C CA . GLY A 1 100 ? 13.593 -2.221 -6.734 1.00 94.25 100 GLY A CA 1
ATOM 774 C C . GLY A 1 100 ? 13.934 -0.963 -5.931 1.00 94.25 100 GLY A C 1
ATOM 775 O O . GLY A 1 100 ? 14.991 -0.924 -5.314 1.00 94.25 100 GLY A O 1
ATOM 776 N N . VAL A 1 101 ? 13.052 0.042 -5.900 1.00 95.31 101 VAL A N 1
ATOM 777 C CA . VAL A 1 101 ? 13.172 1.209 -5.011 1.00 95.31 101 VAL A CA 1
ATOM 778 C C . VAL A 1 101 ? 11.919 1.377 -4.155 1.00 95.31 101 VAL A C 1
ATOM 780 O O . VAL A 1 101 ? 10.861 0.826 -4.458 1.00 95.31 101 VAL A O 1
ATOM 783 N N . ASP A 1 102 ? 12.025 2.178 -3.097 1.00 96.38 102 ASP A N 1
ATOM 784 C CA . ASP A 1 102 ? 10.938 2.392 -2.134 1.00 96.38 102 ASP A CA 1
ATOM 785 C C . ASP A 1 102 ? 9.695 3.064 -2.727 1.00 96.38 102 ASP A C 1
ATOM 787 O O . ASP A 1 102 ? 8.572 2.757 -2.315 1.00 96.38 102 ASP A O 1
ATOM 791 N N . GLY A 1 103 ? 9.891 3.954 -3.702 1.00 96.94 103 GLY A N 1
ATOM 792 C CA . GLY A 1 103 ? 8.822 4.722 -4.332 1.00 96.94 103 GLY A CA 1
ATOM 793 C C . GLY A 1 103 ? 8.314 5.897 -3.489 1.00 96.94 103 GLY A C 1
ATOM 794 O O . GLY A 1 103 ? 8.978 6.371 -2.572 1.00 96.94 103 GLY A O 1
ATOM 795 N N . GLN A 1 104 ? 7.135 6.391 -3.854 1.00 98.19 104 GLN A N 1
ATOM 796 C CA . GLN A 1 104 ? 6.387 7.450 -3.180 1.00 98.19 104 GLN A CA 1
ATOM 797 C C . GLN A 1 104 ? 5.166 6.852 -2.488 1.00 98.19 104 GLN A C 1
ATOM 799 O O . GLN A 1 104 ? 4.669 5.805 -2.902 1.00 98.19 104 GLN A O 1
ATOM 804 N N . THR A 1 105 ? 4.675 7.523 -1.451 1.00 98.38 105 THR A N 1
ATOM 805 C CA . THR A 1 105 ? 3.528 7.076 -0.659 1.00 98.38 105 THR A CA 1
ATOM 806 C C . THR A 1 105 ? 2.404 8.106 -0.678 1.00 98.38 105 THR A C 1
ATOM 808 O O . THR A 1 105 ? 2.632 9.305 -0.832 1.00 98.38 105 THR A O 1
ATOM 811 N N . GLY A 1 106 ? 1.177 7.628 -0.503 1.00 97.62 106 GLY A N 1
ATOM 812 C CA . GLY A 1 106 ? -0.026 8.434 -0.350 1.00 97.62 106 GLY A CA 1
ATOM 813 C C . GLY A 1 106 ? -0.926 7.818 0.712 1.00 97.62 106 GLY A C 1
ATOM 814 O O . GLY A 1 106 ? -1.063 6.595 0.785 1.00 97.62 106 GLY A O 1
ATOM 815 N N . LYS A 1 107 ? -1.538 8.660 1.546 1.00 96.19 107 LYS A N 1
ATOM 816 C CA . LYS A 1 107 ? -2.476 8.222 2.582 1.00 96.19 107 LYS A CA 1
ATOM 817 C C . LYS A 1 107 ? -3.699 9.122 2.637 1.00 96.19 107 LYS A C 1
ATOM 819 O O . LYS A 1 107 ? -3.568 10.343 2.573 1.00 96.19 107 LYS A O 1
ATOM 824 N N . THR A 1 108 ? -4.862 8.515 2.819 1.00 95.50 108 THR A N 1
ATOM 825 C CA . THR A 1 108 ? -6.137 9.223 2.952 1.00 95.50 108 THR A CA 1
ATOM 826 C C . THR A 1 108 ? -6.909 8.622 4.114 1.00 95.50 108 THR A C 1
ATOM 828 O O . THR A 1 108 ? -7.181 7.424 4.122 1.00 95.50 108 THR A O 1
ATOM 831 N N . MET A 1 109 ? -7.239 9.440 5.113 1.00 92.56 109 MET A N 1
ATOM 832 C CA . MET A 1 109 ? -8.118 9.016 6.203 1.00 92.56 109 MET A CA 1
ATOM 833 C C . MET A 1 109 ? -9.542 8.887 5.670 1.00 92.56 109 MET A C 1
ATOM 835 O O . MET A 1 109 ? -10.001 9.757 4.934 1.00 92.56 109 MET A O 1
ATOM 839 N N . VAL A 1 110 ? -10.232 7.812 6.038 1.00 86.44 110 VAL A N 1
ATOM 840 C CA . VAL A 1 110 ? -11.622 7.590 5.637 1.00 86.44 110 VAL A CA 1
ATOM 841 C C . VAL A 1 110 ? -12.523 8.077 6.767 1.00 86.44 110 VAL A C 1
ATOM 843 O O . VAL A 1 110 ? -12.513 7.520 7.864 1.00 86.44 110 VAL A O 1
ATOM 846 N N . SER A 1 111 ? -13.272 9.143 6.505 1.00 79.31 111 SER A N 1
ATOM 847 C CA . SER A 1 111 ? -14.346 9.648 7.362 1.00 79.31 111 SER A CA 1
ATOM 848 C C . SER A 1 111 ? -15.684 8.994 6.998 1.00 79.31 111 SER A C 1
ATOM 850 O O . SER A 1 111 ? -15.907 8.600 5.852 1.00 79.31 111 SER A O 1
ATOM 852 N N . ASN A 1 112 ? -16.597 8.908 7.971 1.00 68.06 112 ASN A N 1
ATOM 853 C CA . ASN A 1 112 ? -17.928 8.306 7.791 1.00 68.06 112 ASN A CA 1
ATOM 854 C C . ASN A 1 112 ? -18.810 9.038 6.763 1.00 68.06 112 ASN A C 1
ATOM 856 O O . ASN A 1 112 ? -19.788 8.471 6.298 1.00 68.06 112 ASN A O 1
ATOM 860 N N . GLU A 1 113 ? -18.467 10.268 6.380 1.00 62.69 113 GLU A N 1
ATOM 861 C CA . GLU A 1 113 ? -19.157 11.018 5.318 1.00 62.69 113 GLU A CA 1
ATOM 862 C C . GLU A 1 113 ? -18.910 10.451 3.908 1.00 62.69 113 GLU A C 1
ATOM 864 O O . GLU A 1 113 ? -19.630 10.788 2.976 1.00 62.69 113 GLU A O 1
ATOM 869 N N . ASN A 1 114 ? -17.918 9.565 3.759 1.00 54.56 114 ASN A N 1
ATOM 870 C CA . ASN A 1 114 ? -17.570 8.907 2.498 1.00 54.56 114 ASN A CA 1
ATOM 871 C C . ASN A 1 114 ? -18.081 7.455 2.410 1.00 54.56 114 ASN A C 1
ATOM 873 O O . ASN A 1 114 ? -17.752 6.747 1.456 1.00 54.56 114 ASN A O 1
ATOM 877 N N . ALA A 1 115 ? -18.844 6.989 3.403 1.00 52.06 115 ALA A N 1
ATOM 878 C CA . ALA A 1 115 ? -19.509 5.692 3.358 1.00 52.06 115 ALA A CA 1
ATOM 879 C C . ALA A 1 115 ? -20.852 5.849 2.624 1.00 52.06 115 ALA A C 1
ATOM 881 O O . ALA A 1 115 ? -21.786 6.433 3.170 1.00 52.06 115 ALA A O 1
ATOM 882 N N . LEU A 1 116 ? -20.901 5.385 1.370 1.00 46.41 116 LEU A N 1
ATOM 883 C CA . LEU A 1 116 ? -22.126 5.287 0.565 1.00 46.41 116 LEU A CA 1
ATOM 884 C C . LEU A 1 116 ? -23.090 4.235 1.123 1.00 46.41 116 LEU A C 1
ATOM 886 O O . LEU A 1 116 ? -22.599 3.163 1.550 1.00 46.41 116 LEU A O 1
#